Protein AF-A0A0M0JSV0-F1 (afdb_monomer_lite)

Foldseek 3Di:
DKDWDWDQDPVRDTDTDDIHPDDDLDDPDPVSVVVSVQVVVQVVQVVPPVVLFDADPVRHTPDQDTQLDGNQDDPHGDAPDPPDPDRHCNPVDDVVVSVVRNCVSVVSVVVVPD

pLDDT: mean 83.81, std 11.43, range [36.75, 97.69]

Organism: NCBI:txid1460289

Radius of gyration: 16.32 Å; chains: 1; bounding box: 38×36×44 Å

Sequence (114 aa):
MYGYDILIDETLKPWLIEVNASPSITADTIQDYDLKFGLLEDVYSVVDVEQKLGHGVDGRPLEPTVGGFDLIYHGEKVRPDRQATYTSKLGCFDPADRQRGLRKLWASVGATGK

Secondary structure (DSSP, 8-state):
--EEEEEE-TT--EEEEEEESS-----SSHHHHHHHHHHHHHHHHHHTTT--S-B-TTS-BS-SEETTEE--EESEEPPPPTT-S-S--TT---HHHHHHHHHHHHHHHHHS--

InterPro domains:
  IPR004344 Tubulin-tyrosine ligase/Tubulin polyglutamylase [PF03133] (1-46)
  IPR004344 Tubulin-tyrosine ligase/Tubulin polyglutamylase [PS51221] (1-59)

Structure (mmCIF, N/CA/C/O backbone):
data_AF-A0A0M0JSV0-F1
#
_entry.id   AF-A0A0M0JSV0-F1
#
loop_
_atom_site.group_PDB
_atom_site.id
_atom_site.type_symbol
_atom_site.label_atom_id
_atom_site.label_alt_id
_atom_site.label_comp_id
_atom_site.label_asym_id
_atom_site.label_entity_id
_atom_site.label_seq_id
_atom_site.pdbx_PDB_ins_code
_atom_site.Cartn_x
_atom_site.Cartn_y
_atom_site.Cartn_z
_atom_site.occupancy
_atom_site.B_iso_or_equiv
_atom_site.auth_seq_id
_atom_site.auth_comp_id
_atom_site.auth_asym_id
_atom_site.auth_atom_id
_atom_site.pdbx_PDB_model_num
ATOM 1 N N . MET A 1 1 ? -6.449 -0.204 -7.919 1.00 89.62 1 MET A N 1
ATOM 2 C CA . MET A 1 1 ? -6.069 -0.321 -6.494 1.00 89.62 1 MET A CA 1
ATOM 3 C C . MET A 1 1 ? -7.308 -0.728 -5.718 1.00 89.62 1 MET A C 1
ATOM 5 O O . MET A 1 1 ? -8.369 -0.216 -6.041 1.00 89.62 1 MET A O 1
ATOM 9 N N . TYR A 1 2 ? -7.182 -1.632 -4.749 1.00 93.31 2 TYR A N 1
ATOM 10 C CA . TYR A 1 2 ? -8.288 -2.051 -3.882 1.00 93.31 2 TYR A CA 1
ATOM 11 C C . TYR A 1 2 ? -8.021 -1.593 -2.447 1.00 93.31 2 TYR A C 1
ATOM 13 O O . TYR A 1 2 ? -6.867 -1.605 -2.018 1.00 93.31 2 TYR A O 1
ATOM 21 N N . GLY A 1 3 ? -9.070 -1.193 -1.731 1.00 93.56 3 GLY A N 1
ATOM 22 C CA . GLY A 1 3 ? -9.038 -0.970 -0.284 1.00 93.56 3 GLY A CA 1
ATOM 23 C C . GLY A 1 3 ? -9.616 -2.179 0.444 1.00 93.56 3 GLY A C 1
ATOM 24 O O . GLY A 1 3 ? -10.587 -2.762 -0.033 1.00 93.56 3 GLY A O 1
ATOM 25 N N . TYR A 1 4 ? -9.018 -2.563 1.566 1.00 94.00 4 TYR A N 1
ATOM 26 C CA . TYR A 1 4 ? -9.465 -3.694 2.376 1.00 94.00 4 TYR A CA 1
ATOM 27 C C . TYR A 1 4 ? -9.728 -3.223 3.797 1.00 94.00 4 TYR A C 1
ATOM 29 O O . TYR A 1 4 ? -8.817 -2.714 4.453 1.00 94.00 4 TYR A O 1
ATOM 37 N N . ASP A 1 5 ? -10.939 -3.468 4.276 1.00 95.06 5 ASP A N 1
ATOM 38 C CA . ASP A 1 5 ? -11.324 -3.140 5.640 1.00 95.06 5 ASP A CA 1
ATOM 39 C C . ASP A 1 5 ? -11.127 -4.391 6.493 1.00 95.06 5 ASP A C 1
ATOM 41 O O . ASP A 1 5 ? -11.740 -5.437 6.257 1.00 95.06 5 ASP A O 1
ATOM 45 N N . ILE A 1 6 ? -10.207 -4.305 7.453 1.00 95.31 6 ILE A N 1
ATOM 46 C CA . ILE A 1 6 ? -9.758 -5.440 8.262 1.00 95.31 6 ILE A CA 1
ATOM 47 C C . ILE A 1 6 ? -10.062 -5.156 9.730 1.00 95.31 6 ILE A C 1
ATOM 49 O O . ILE A 1 6 ? -9.646 -4.134 10.273 1.00 95.31 6 ILE A O 1
ATOM 53 N N . LEU A 1 7 ? -10.737 -6.098 10.386 1.00 96.88 7 LEU A N 1
ATOM 54 C CA . LEU A 1 7 ? -10.909 -6.124 11.835 1.00 96.88 7 LEU A CA 1
ATOM 55 C C . LEU A 1 7 ? -9.856 -7.043 12.463 1.00 96.88 7 LEU A C 1
ATOM 57 O O . LEU A 1 7 ? -9.638 -8.153 11.983 1.00 96.88 7 LEU A O 1
ATOM 61 N N . ILE A 1 8 ? -9.220 -6.601 13.544 1.00 96.69 8 ILE A N 1
ATOM 62 C CA . ILE A 1 8 ? -8.252 -7.400 14.304 1.00 96.69 8 ILE A CA 1
ATOM 63 C C . ILE A 1 8 ? -8.914 -7.823 15.617 1.00 96.69 8 ILE A C 1
ATOM 65 O O . ILE A 1 8 ? -9.384 -6.962 16.360 1.00 96.69 8 ILE A O 1
ATOM 69 N N . ASP A 1 9 ? -8.973 -9.129 15.883 1.00 96.88 9 ASP A N 1
ATOM 70 C CA . ASP A 1 9 ? -9.534 -9.661 17.133 1.00 96.88 9 ASP A CA 1
ATOM 71 C C . ASP A 1 9 ? -8.515 -9.692 18.289 1.00 96.88 9 ASP A C 1
ATOM 73 O O . ASP A 1 9 ? -7.343 -9.338 18.136 1.00 96.88 9 ASP A O 1
ATOM 77 N N . GLU A 1 10 ? -8.951 -10.136 19.469 1.00 97.50 10 GLU A N 1
ATOM 78 C CA . GLU A 1 10 ? -8.121 -10.247 20.673 1.00 97.50 10 GLU A CA 1
ATOM 79 C C . GLU A 1 10 ? -6.946 -11.233 20.542 1.00 97.50 10 GLU A C 1
ATOM 81 O O . GLU A 1 10 ? -5.994 -11.168 21.320 1.00 97.50 10 GLU A O 1
ATOM 86 N N . THR A 1 11 ? -6.987 -12.128 19.551 1.00 97.50 11 T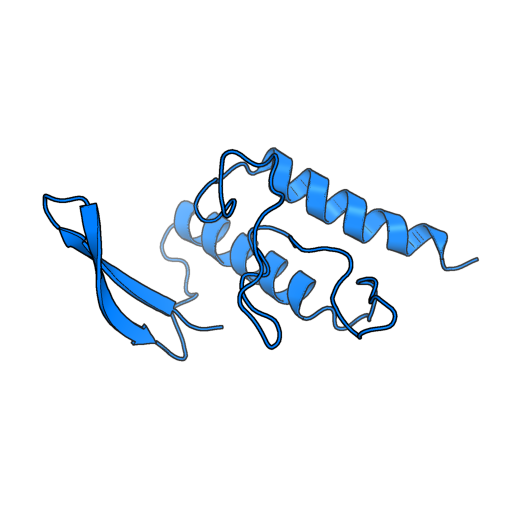HR A N 1
ATOM 87 C CA . THR A 1 11 ? -5.897 -13.056 19.217 1.00 97.50 11 THR A CA 1
ATOM 88 C C . THR A 1 11 ? -4.990 -12.532 18.101 1.00 97.50 11 THR A C 1
ATOM 90 O O . THR A 1 11 ? -4.110 -13.256 17.635 1.00 97.50 11 THR A O 1
ATOM 93 N N . LEU A 1 12 ? -5.174 -11.271 17.685 1.00 94.69 12 LEU A N 1
ATOM 94 C CA . LEU A 1 12 ? -4.499 -10.627 16.554 1.00 94.69 12 LEU A CA 1
ATOM 95 C C . LEU A 1 12 ? -4.785 -11.295 15.204 1.00 94.69 12 LEU A C 1
ATOM 97 O O . LEU A 1 12 ? -4.024 -11.134 14.245 1.00 94.69 12 LEU A O 1
ATOM 101 N N . LYS A 1 13 ? -5.886 -12.041 15.099 1.00 95.25 13 LYS A N 1
ATOM 102 C CA . LYS A 1 13 ? -6.300 -12.623 13.830 1.00 95.25 13 LYS A CA 1
ATOM 103 C C . LYS A 1 13 ? -7.007 -11.551 12.991 1.00 95.25 13 LYS A C 1
ATOM 105 O O . LYS A 1 13 ? -7.950 -10.923 13.477 1.00 95.25 13 LYS A O 1
ATOM 110 N N . PRO A 1 14 ? -6.588 -11.346 11.729 1.00 95.19 14 PRO A N 1
ATOM 111 C CA . PRO A 1 14 ? -7.267 -10.430 10.828 1.00 95.19 14 PRO A CA 1
ATOM 112 C C . PRO A 1 14 ? -8.531 -11.078 10.251 1.00 95.19 14 PRO A C 1
ATOM 114 O O . PRO A 1 14 ? -8.506 -12.210 9.757 1.00 95.19 14 PRO A O 1
ATOM 117 N N . TRP A 1 15 ? -9.624 -10.327 10.261 1.00 96.38 15 TRP A N 1
ATOM 118 C CA . TRP A 1 15 ? -10.906 -10.672 9.663 1.00 96.38 15 TRP A CA 1
ATOM 119 C C . TRP A 1 15 ? -11.237 -9.651 8.579 1.00 96.38 15 TRP A C 1
ATOM 121 O O . TRP A 1 15 ? -11.286 -8.452 8.844 1.00 96.38 15 TRP A O 1
ATOM 131 N N . LEU A 1 16 ? -11.443 -10.123 7.350 1.00 97.31 16 LEU A N 1
ATOM 132 C CA . LEU A 1 16 ? -11.854 -9.272 6.237 1.00 97.31 16 LEU A CA 1
ATOM 133 C C . LEU A 1 16 ? -13.326 -8.887 6.403 1.00 97.31 16 LEU A C 1
ATOM 135 O O . LEU A 1 16 ? -14.175 -9.770 6.523 1.00 97.31 16 LEU A O 1
ATOM 139 N N . ILE A 1 17 ? -13.610 -7.589 6.374 1.00 97.69 17 ILE A N 1
ATOM 140 C CA . ILE A 1 17 ? -14.966 -7.048 6.462 1.00 97.69 17 ILE A CA 1
ATOM 141 C C . ILE A 1 17 ? -15.507 -6.777 5.062 1.00 97.69 17 ILE A C 1
ATOM 143 O O . ILE A 1 17 ? -16.531 -7.338 4.677 1.00 97.69 17 ILE A O 1
ATOM 147 N N . GLU A 1 18 ? -14.786 -5.978 4.275 1.00 97.25 18 GLU A N 1
ATOM 148 C CA . GLU A 1 18 ? -15.161 -5.663 2.899 1.00 97.25 18 GLU A CA 1
ATOM 149 C C . GLU A 1 18 ? -13.954 -5.364 2.007 1.00 97.25 18 GLU A C 1
ATOM 151 O O . GLU A 1 18 ? -12.837 -5.114 2.470 1.00 97.25 18 GLU A O 1
ATOM 156 N N . VAL A 1 19 ? -14.200 -5.421 0.697 1.00 96.69 19 VAL A N 1
ATOM 157 C CA . VAL A 1 19 ? -13.235 -5.055 -0.339 1.00 96.69 19 VAL A CA 1
ATOM 158 C C . VAL A 1 19 ? -13.831 -3.941 -1.183 1.00 96.69 19 VAL A C 1
ATOM 160 O O . VAL A 1 19 ? -14.853 -4.122 -1.844 1.00 96.69 19 VAL A O 1
ATOM 163 N N . ASN A 1 20 ? -13.140 -2.809 -1.208 1.00 96.12 20 ASN A N 1
ATOM 164 C CA . ASN A 1 20 ? -13.534 -1.621 -1.941 1.00 96.12 20 ASN A CA 1
ATOM 165 C C . ASN A 1 20 ? -12.759 -1.520 -3.257 1.00 96.12 20 ASN A C 1
ATOM 167 O O . ASN A 1 20 ? -11.530 -1.431 -3.271 1.00 96.12 20 ASN A O 1
ATOM 171 N N . ALA A 1 21 ? -13.479 -1.489 -4.381 1.00 93.31 21 ALA A N 1
ATOM 172 C CA . ALA A 1 21 ? -12.887 -1.283 -5.709 1.00 93.31 21 ALA A CA 1
ATOM 173 C C . ALA A 1 21 ? -12.426 0.166 -5.953 1.00 93.31 21 ALA A C 1
ATOM 175 O O . ALA A 1 21 ? -11.646 0.419 -6.867 1.00 93.31 21 ALA A O 1
ATOM 176 N N . SER A 1 22 ? -12.904 1.109 -5.138 1.00 91.31 22 SER A N 1
ATOM 177 C CA . SER A 1 22 ? -12.570 2.530 -5.220 1.00 91.31 22 SER A CA 1
ATOM 178 C C . SER A 1 22 ? -12.490 3.129 -3.810 1.00 91.31 22 SER A C 1
ATOM 180 O O . SER A 1 22 ? -13.431 3.801 -3.384 1.00 91.31 22 SER A O 1
ATOM 182 N N . PRO A 1 23 ? -11.405 2.869 -3.056 1.00 91.56 23 PRO A N 1
ATOM 183 C CA . PRO A 1 23 ? -11.219 3.482 -1.742 1.00 91.56 23 PRO A CA 1
ATOM 184 C C . PRO A 1 23 ? -11.165 5.016 -1.846 1.00 91.56 23 PRO A C 1
ATOM 186 O O . PRO A 1 23 ? -10.760 5.559 -2.874 1.00 91.56 23 PRO A O 1
ATOM 189 N N . SER A 1 24 ? -11.556 5.722 -0.781 1.00 88.19 24 SER A N 1
ATOM 190 C CA . SER A 1 24 ? -11.523 7.191 -0.754 1.00 88.19 24 SER A CA 1
ATOM 191 C C . SER A 1 24 ? -10.088 7.725 -0.757 1.00 88.19 24 SER A C 1
ATOM 193 O O . SER A 1 24 ? -9.273 7.363 0.093 1.00 88.19 24 SER A O 1
ATOM 195 N N . ILE A 1 25 ? -9.800 8.628 -1.696 1.00 85.88 25 ILE A N 1
ATOM 196 C CA . ILE A 1 25 ? -8.498 9.303 -1.846 1.00 85.88 25 ILE A CA 1
ATOM 197 C C . ILE A 1 25 ? -8.605 10.800 -1.495 1.00 85.88 25 ILE A C 1
ATOM 199 O O . ILE A 1 25 ? -7.608 11.516 -1.465 1.00 85.88 25 ILE A O 1
ATOM 203 N N . THR A 1 26 ? -9.801 11.286 -1.154 1.00 88.12 26 THR A N 1
ATOM 204 C CA . THR A 1 26 ? -9.989 12.656 -0.660 1.00 88.12 26 THR A CA 1
ATOM 205 C C . THR A 1 26 ? -9.258 12.827 0.667 1.00 88.12 26 THR A C 1
ATOM 207 O O . THR A 1 26 ? -9.407 11.992 1.558 1.00 88.12 26 THR A O 1
ATOM 210 N N . ALA A 1 27 ? -8.443 13.872 0.798 1.00 87.56 27 ALA A N 1
ATOM 211 C CA . ALA A 1 27 ? -7.709 14.169 2.021 1.00 87.56 27 ALA A CA 1
ATOM 212 C C . ALA A 1 27 ? -8.449 15.224 2.849 1.00 87.56 27 ALA A C 1
ATOM 214 O O . ALA A 1 27 ? -8.639 16.346 2.382 1.00 87.56 27 ALA A O 1
ATOM 215 N N . ASP A 1 28 ? -8.825 14.861 4.075 1.00 88.56 28 ASP A N 1
ATOM 216 C CA . ASP A 1 28 ? -9.540 15.751 4.999 1.00 88.56 28 ASP A CA 1
ATOM 217 C C . ASP A 1 28 ? -8.594 16.373 6.043 1.00 88.56 28 ASP A C 1
ATOM 219 O O . ASP A 1 28 ? -8.892 17.415 6.629 1.00 88.56 28 ASP A O 1
ATOM 223 N N . THR A 1 29 ? -7.417 15.768 6.245 1.00 92.62 29 THR A N 1
ATOM 224 C CA . THR A 1 29 ? -6.344 16.255 7.122 1.00 92.62 29 THR A CA 1
ATOM 225 C C . THR A 1 29 ? -5.002 16.317 6.386 1.00 92.62 29 THR A C 1
ATOM 227 O O . THR A 1 29 ? -4.826 15.718 5.324 1.00 92.62 29 THR A O 1
ATOM 230 N N . ILE A 1 30 ? -4.021 17.027 6.954 1.00 91.56 30 ILE A N 1
ATOM 231 C CA . ILE A 1 30 ? -2.651 17.079 6.405 1.00 91.56 30 ILE A CA 1
ATOM 232 C C . ILE A 1 30 ? -2.020 15.680 6.419 1.00 91.56 30 ILE A C 1
ATOM 234 O O . ILE A 1 30 ? -1.37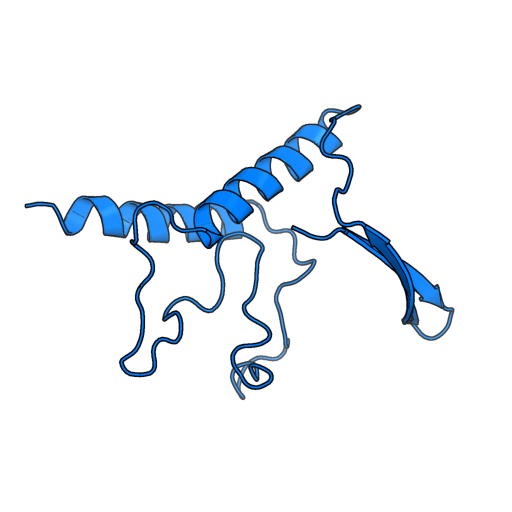4 15.273 5.462 1.00 91.56 30 ILE A O 1
ATOM 238 N N . GLN A 1 31 ? -2.266 14.915 7.478 1.00 87.69 31 GLN A N 1
ATOM 239 C CA . GLN A 1 31 ? -1.774 13.552 7.625 1.00 87.69 31 GLN A CA 1
ATOM 240 C C . GLN A 1 31 ? -2.393 12.617 6.578 1.00 87.69 31 GLN A C 1
ATOM 242 O O . GLN A 1 31 ? -1.681 11.811 5.981 1.00 87.69 31 GLN A O 1
ATOM 247 N N . ASP A 1 32 ? -3.698 12.754 6.316 1.00 89.06 32 ASP A N 1
ATOM 248 C CA . ASP A 1 32 ? -4.359 12.028 5.229 1.00 89.06 32 ASP A CA 1
ATOM 249 C C . ASP A 1 32 ? -3.769 12.399 3.877 1.00 89.06 32 ASP A C 1
ATOM 251 O O . ASP A 1 32 ? -3.584 11.522 3.039 1.00 89.06 32 ASP A O 1
ATOM 255 N N . TYR A 1 33 ? -3.481 13.684 3.661 1.00 91.75 33 TYR A N 1
ATOM 256 C CA . TYR A 1 33 ? -2.875 14.157 2.426 1.00 91.75 33 TYR A CA 1
ATOM 257 C C . TYR A 1 33 ? -1.508 13.511 2.210 1.00 91.75 33 TYR A C 1
ATOM 259 O O . TYR A 1 33 ? -1.299 12.888 1.172 1.00 91.75 33 TYR A O 1
ATOM 267 N N . ASP A 1 34 ? -0.613 13.581 3.195 1.00 88.94 34 ASP A N 1
ATOM 268 C CA . ASP A 1 34 ? 0.739 13.025 3.085 1.00 88.94 34 ASP A CA 1
ATOM 269 C C . ASP A 1 34 ? 0.711 11.512 2.823 1.00 88.94 34 ASP A C 1
ATOM 271 O O . ASP A 1 34 ? 1.434 11.006 1.959 1.00 88.94 34 ASP A O 1
ATOM 275 N N . LEU A 1 35 ? -0.171 10.787 3.520 1.00 87.69 35 LEU A N 1
ATOM 276 C CA . LEU A 1 35 ? -0.340 9.348 3.337 1.00 87.69 35 LEU A CA 1
ATOM 277 C C . LEU A 1 35 ? -0.926 9.008 1.959 1.00 87.69 35 LEU A C 1
ATOM 279 O O . LEU A 1 35 ? -0.370 8.179 1.237 1.00 87.69 35 LEU A O 1
ATOM 283 N N . LYS A 1 36 ? -2.053 9.626 1.586 1.00 90.69 36 LYS A N 1
ATOM 284 C CA . LYS A 1 36 ? -2.786 9.316 0.346 1.00 90.69 36 LYS A CA 1
ATOM 285 C C . LYS A 1 36 ? -2.010 9.760 -0.888 1.00 90.69 36 LYS A C 1
ATOM 287 O O . LYS A 1 36 ? -1.993 9.043 -1.886 1.00 90.69 36 LYS A O 1
ATOM 292 N N . PHE A 1 37 ? -1.334 10.904 -0.821 1.00 91.50 37 PHE A N 1
ATOM 293 C CA . PHE A 1 37 ? -0.487 11.386 -1.906 1.00 91.50 37 PHE A CA 1
ATOM 294 C C . PHE A 1 37 ? 0.735 10.482 -2.100 1.00 91.50 37 PHE A C 1
ATOM 296 O O . PHE A 1 37 ? 1.019 10.075 -3.225 1.00 91.50 37 PHE A O 1
ATOM 303 N N . GLY A 1 38 ? 1.407 10.088 -1.010 1.00 90.12 38 GLY A N 1
ATOM 304 C CA . GLY A 1 38 ? 2.500 9.115 -1.076 1.00 90.12 38 GLY A CA 1
ATOM 305 C C . GLY A 1 38 ? 2.049 7.762 -1.640 1.00 90.12 38 GLY A C 1
ATOM 306 O O . GLY A 1 38 ? 2.711 7.193 -2.505 1.00 90.12 38 GLY A O 1
ATOM 307 N N . LEU A 1 39 ? 0.875 7.276 -1.231 1.00 90.38 39 LEU A N 1
ATOM 308 C CA . LEU A 1 39 ? 0.287 6.057 -1.790 1.00 90.38 39 LEU A CA 1
ATOM 309 C C . LEU A 1 39 ? 0.097 6.159 -3.312 1.00 90.38 39 LEU A C 1
ATOM 311 O O . LEU A 1 39 ? 0.443 5.226 -4.031 1.00 90.38 39 LEU A O 1
ATOM 315 N N . LEU A 1 40 ? -0.426 7.281 -3.816 1.00 92.06 40 LEU A N 1
ATOM 316 C CA . LEU A 1 40 ? -0.609 7.494 -5.255 1.00 92.06 40 LEU A CA 1
ATOM 317 C C . LEU A 1 4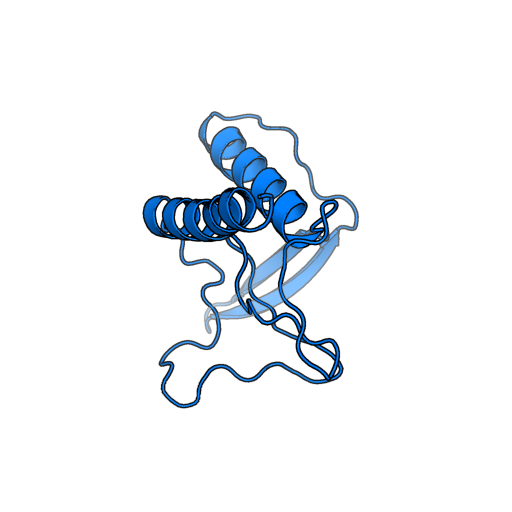0 ? 0.718 7.515 -6.026 1.00 92.06 40 LEU A C 1
ATOM 319 O O . LEU A 1 40 ? 0.802 6.926 -7.103 1.00 92.06 40 LEU A O 1
ATOM 323 N N . GLU A 1 41 ? 1.746 8.167 -5.484 1.00 91.25 41 GLU A N 1
ATOM 324 C CA . GLU A 1 41 ? 3.095 8.199 -6.066 1.00 91.25 41 GLU A CA 1
ATOM 325 C C . GLU A 1 41 ? 3.699 6.786 -6.163 1.00 91.25 41 GLU A C 1
ATOM 327 O O . GLU A 1 41 ? 4.284 6.414 -7.187 1.00 91.25 41 GLU A O 1
ATOM 332 N N . ASP A 1 42 ? 3.490 5.964 -5.133 1.00 91.31 42 ASP A N 1
ATOM 333 C CA . ASP A 1 42 ? 3.927 4.569 -5.126 1.00 91.31 42 ASP A CA 1
ATOM 334 C C . ASP A 1 42 ? 3.137 3.721 -6.130 1.00 91.31 42 ASP A C 1
ATOM 336 O O . ASP A 1 42 ? 3.734 2.953 -6.882 1.00 91.31 42 ASP A O 1
ATOM 340 N N . VAL A 1 43 ? 1.809 3.894 -6.210 1.00 92.44 43 VAL A N 1
ATOM 341 C CA . VAL A 1 43 ? 0.964 3.211 -7.209 1.00 92.44 43 VAL A CA 1
ATOM 342 C C . VAL A 1 43 ? 1.416 3.557 -8.623 1.00 92.44 43 VAL A C 1
ATOM 344 O O . VAL A 1 43 ? 1.539 2.665 -9.459 1.00 92.44 43 VAL A O 1
ATOM 347 N N . TYR A 1 44 ? 1.685 4.834 -8.897 1.00 91.44 44 TYR A N 1
ATOM 348 C CA . TYR A 1 44 ? 2.175 5.265 -10.203 1.00 91.44 44 TYR A CA 1
ATOM 349 C C . TYR A 1 44 ? 3.524 4.616 -10.542 1.00 91.44 44 TYR A C 1
ATOM 351 O O . TYR A 1 44 ? 3.722 4.149 -11.662 1.00 91.44 44 TYR A O 1
ATOM 359 N N . SER A 1 45 ? 4.415 4.514 -9.552 1.00 90.56 45 SER A N 1
ATOM 360 C CA . SER A 1 45 ? 5.715 3.853 -9.700 1.00 90.56 45 SER A CA 1
ATOM 361 C C . SER A 1 45 ? 5.587 2.346 -9.956 1.00 90.56 45 SER A C 1
ATOM 363 O O . SER A 1 45 ? 6.362 1.803 -10.734 1.00 90.56 45 SER A O 1
ATOM 365 N N . VAL A 1 46 ? 4.604 1.671 -9.347 1.00 91.44 46 VAL A N 1
ATOM 366 C CA . VAL A 1 46 ? 4.314 0.240 -9.579 1.00 91.44 46 VAL A CA 1
ATOM 367 C C . VAL A 1 46 ? 3.745 -0.012 -10.974 1.00 91.44 46 VAL A C 1
ATOM 369 O O . VAL A 1 46 ? 4.084 -1.013 -11.5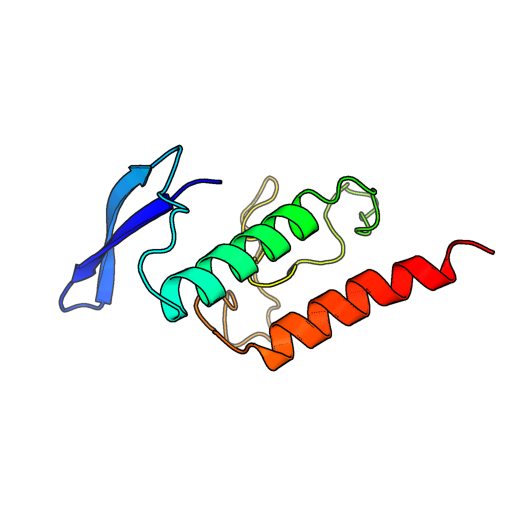96 1.00 91.44 46 VAL A O 1
ATOM 372 N N . VAL A 1 47 ? 2.857 0.865 -11.460 1.00 92.12 47 VAL A N 1
ATOM 373 C CA . VAL A 1 47 ? 2.281 0.743 -12.812 1.00 92.12 47 VAL A CA 1
ATOM 374 C C . VAL A 1 47 ? 3.364 0.866 -13.882 1.00 92.12 47 VAL A C 1
ATOM 376 O O . VAL A 1 47 ? 3.222 0.268 -14.945 1.00 92.12 47 VAL A O 1
ATOM 379 N N . ASP A 1 48 ? 4.426 1.622 -13.590 1.00 89.69 48 ASP A N 1
ATOM 380 C CA . ASP A 1 48 ? 5.618 1.731 -14.427 1.00 89.69 48 ASP A CA 1
ATOM 381 C C . ASP A 1 48 ? 5.287 2.058 -15.892 1.00 89.69 48 ASP A C 1
ATOM 383 O O . ASP A 1 48 ? 5.682 1.377 -16.836 1.00 89.69 48 ASP A O 1
ATOM 387 N N . VAL A 1 49 ? 4.524 3.138 -16.089 1.00 87.25 49 VAL A N 1
ATOM 388 C CA . VAL A 1 49 ? 4.077 3.598 -17.420 1.00 87.25 49 VAL A CA 1
ATOM 389 C C . VAL A 1 49 ? 5.255 3.817 -18.377 1.00 87.25 49 VAL A C 1
ATOM 391 O O . VAL A 1 49 ? 5.121 3.680 -19.591 1.00 87.25 49 VAL A O 1
ATOM 394 N N . GLU A 1 50 ? 6.417 4.153 -17.826 1.00 84.88 50 GLU A N 1
ATOM 395 C CA . GLU A 1 50 ? 7.646 4.414 -18.565 1.00 84.88 50 GLU A CA 1
ATOM 396 C C . GLU A 1 50 ? 8.508 3.155 -18.795 1.00 84.88 50 GLU A C 1
ATOM 398 O O . GLU A 1 50 ? 9.563 3.271 -19.416 1.00 84.88 50 GLU A O 1
ATOM 403 N N . GLN A 1 51 ? 8.067 1.977 -18.331 1.00 85.81 51 GLN A N 1
ATOM 404 C CA . GLN A 1 51 ? 8.710 0.664 -18.511 1.00 85.81 51 GLN A CA 1
ATOM 405 C C . GLN A 1 51 ? 10.172 0.611 -18.043 1.00 85.81 51 GLN A C 1
ATOM 407 O O . GLN A 1 51 ? 11.070 0.175 -18.768 1.00 85.81 51 GLN A O 1
ATOM 412 N N . LYS A 1 52 ? 10.425 1.099 -16.831 1.00 81.31 52 LYS A N 1
ATOM 413 C CA . LYS A 1 52 ? 11.756 1.213 -16.224 1.00 81.31 52 LYS A CA 1
ATOM 414 C C . LYS A 1 52 ? 12.071 0.101 -15.234 1.00 81.31 52 LYS A C 1
ATOM 416 O O . LYS A 1 52 ? 13.249 -0.102 -14.937 1.00 81.31 52 LYS A O 1
ATOM 421 N N . LEU A 1 53 ? 11.062 -0.592 -14.717 1.00 85.81 53 LEU A N 1
ATOM 422 C CA . LEU A 1 53 ? 11.254 -1.741 -13.845 1.00 85.81 53 LEU A CA 1
ATOM 423 C C . LEU A 1 53 ? 11.857 -2.893 -14.644 1.00 85.81 53 LEU A C 1
ATOM 425 O O . LEU A 1 53 ? 11.420 -3.233 -15.751 1.00 85.81 53 LEU A O 1
ATOM 429 N N . GLY A 1 54 ? 12.894 -3.498 -14.076 1.00 83.88 54 GLY A N 1
ATOM 430 C CA . GLY A 1 54 ? 13.553 -4.629 -14.697 1.00 83.88 54 GLY A CA 1
ATOM 431 C C . GLY A 1 54 ? 12.649 -5.853 -14.651 1.00 83.88 54 GLY A C 1
ATOM 432 O O . GLY A 1 54 ? 11.946 -6.085 -13.672 1.00 83.88 54 GLY A O 1
ATOM 433 N N . HIS A 1 55 ? 12.697 -6.676 -15.695 1.00 86.81 55 HIS A N 1
ATOM 434 C CA . HIS A 1 55 ? 12.001 -7.958 -15.719 1.00 86.81 55 HIS A CA 1
ATOM 435 C C . HIS A 1 55 ? 13.002 -9.083 -15.988 1.00 86.81 55 HIS A C 1
ATOM 437 O O . HIS A 1 55 ? 13.880 -8.968 -16.846 1.00 86.81 55 HIS A O 1
ATOM 443 N N . GLY A 1 56 ? 12.887 -10.168 -15.227 1.00 84.25 56 GLY A N 1
ATOM 444 C CA . GLY A 1 56 ? 13.624 -11.401 -15.447 1.00 84.25 56 GLY A CA 1
ATOM 445 C C . GLY A 1 56 ? 13.205 -12.087 -16.746 1.00 84.25 56 GLY A C 1
ATOM 446 O O . GLY A 1 56 ? 12.210 -11.739 -17.380 1.00 84.25 56 GLY A O 1
ATOM 447 N N . VAL A 1 57 ? 13.961 -13.112 -17.137 1.00 83.06 57 VAL A N 1
ATOM 448 C CA . VAL A 1 57 ? 13.689 -13.902 -18.355 1.00 83.06 57 VAL A CA 1
ATOM 449 C C . VAL A 1 57 ? 12.326 -14.608 -18.290 1.00 83.06 57 VAL A C 1
ATOM 451 O O . VAL A 1 57 ? 11.720 -14.901 -19.314 1.00 83.06 57 VAL A O 1
ATOM 454 N N . ASP A 1 58 ? 11.830 -14.855 -17.080 1.00 83.25 58 ASP A N 1
ATOM 455 C CA . ASP A 1 58 ? 10.518 -15.424 -16.775 1.00 83.25 58 ASP A CA 1
ATOM 456 C C . ASP A 1 58 ? 9.392 -14.375 -16.689 1.00 83.25 58 ASP A C 1
ATOM 458 O O . ASP A 1 58 ? 8.254 -14.721 -16.378 1.00 83.25 58 ASP A O 1
ATOM 462 N N . GLY A 1 59 ? 9.697 -13.099 -16.950 1.00 81.94 59 GLY A N 1
ATOM 463 C CA . GLY A 1 59 ? 8.758 -11.985 -16.855 1.00 81.94 59 GLY A CA 1
ATOM 464 C C . GLY A 1 59 ? 8.489 -11.506 -15.427 1.00 81.94 59 GLY A C 1
ATOM 465 O O . GLY A 1 59 ? 7.619 -10.658 -15.232 1.00 81.94 59 GLY A O 1
ATOM 466 N N . ARG A 1 60 ? 9.201 -12.014 -14.410 1.00 83.38 60 ARG A N 1
ATOM 467 C CA . ARG A 1 60 ? 9.048 -11.523 -13.033 1.00 83.38 60 ARG A CA 1
ATOM 468 C C . ARG A 1 60 ? 9.740 -10.171 -12.852 1.00 83.38 60 ARG A C 1
ATOM 470 O O . ARG A 1 60 ? 10.856 -10.019 -13.345 1.00 83.38 60 ARG A O 1
ATOM 477 N N . PRO A 1 61 ? 9.144 -9.217 -12.115 1.00 84.19 61 PRO A N 1
ATOM 478 C CA . PRO A 1 61 ? 9.839 -7.991 -11.737 1.00 84.19 61 PRO A CA 1
ATOM 479 C C . PRO A 1 61 ? 11.138 -8.307 -10.985 1.00 84.19 61 PRO A C 1
ATOM 481 O O . PRO A 1 61 ? 11.145 -9.165 -10.097 1.00 84.19 61 PRO A O 1
ATOM 484 N N . LEU A 1 62 ? 12.229 -7.626 -11.337 1.00 83.69 62 LEU A N 1
ATOM 485 C CA . LEU A 1 62 ? 13.504 -7.724 -10.621 1.00 83.69 62 LEU A CA 1
ATOM 486 C C . LEU A 1 62 ? 13.439 -6.999 -9.274 1.00 83.69 62 LEU A C 1
ATOM 488 O O . LEU A 1 62 ? 14.125 -7.391 -8.330 1.00 83.69 62 LEU A O 1
ATOM 492 N N . GLU A 1 63 ? 12.603 -5.967 -9.176 1.00 83.69 63 GLU A N 1
ATOM 493 C CA . GLU A 1 63 ? 12.316 -5.219 -7.961 1.00 83.69 63 GLU A CA 1
ATOM 494 C C . GLU A 1 63 ? 11.083 -5.806 -7.244 1.00 83.69 63 GLU A C 1
ATOM 496 O O . GLU A 1 63 ? 9.947 -5.532 -7.634 1.00 83.69 63 GLU A O 1
ATOM 501 N N . PRO A 1 64 ? 11.253 -6.596 -6.165 1.00 80.94 64 PRO A N 1
ATOM 502 C CA . PRO A 1 64 ? 10.125 -7.165 -5.422 1.00 80.94 64 PRO A CA 1
ATOM 503 C C . PRO A 1 64 ? 9.406 -6.138 -4.535 1.00 80.94 64 PRO A C 1
ATOM 505 O O . PRO A 1 64 ? 8.334 -6.439 -4.017 1.00 80.94 64 PRO A O 1
ATOM 508 N N . THR A 1 65 ? 9.984 -4.948 -4.354 1.00 85.69 65 THR A N 1
ATOM 509 C CA . THR A 1 65 ? 9.422 -3.850 -3.562 1.00 85.69 65 THR A CA 1
ATOM 510 C C . THR A 1 65 ? 9.547 -2.549 -4.352 1.00 85.69 65 THR A C 1
ATOM 512 O O . THR A 1 65 ? 10.640 -2.209 -4.809 1.00 85.69 65 THR A O 1
ATOM 515 N N . VAL A 1 66 ? 8.451 -1.797 -4.472 1.00 88.19 66 VAL A N 1
ATOM 516 C CA . VAL A 1 66 ? 8.397 -0.490 -5.148 1.00 88.19 66 VAL A CA 1
ATOM 517 C C . VAL A 1 66 ? 7.628 0.486 -4.262 1.00 88.19 66 VAL A C 1
ATOM 519 O O . VAL A 1 66 ? 6.450 0.281 -3.972 1.00 88.19 66 VAL A O 1
ATOM 522 N N . GLY A 1 67 ? 8.299 1.548 -3.807 1.00 87.94 67 GLY A N 1
ATOM 523 C CA . GLY A 1 67 ? 7.729 2.450 -2.804 1.00 87.94 67 GLY A CA 1
ATOM 524 C C . GLY A 1 67 ? 7.342 1.682 -1.535 1.00 87.94 67 GLY A C 1
ATOM 525 O O . GLY A 1 67 ? 8.161 0.943 -0.989 1.00 87.94 67 GLY A O 1
ATOM 526 N N . GLY A 1 68 ? 6.099 1.843 -1.081 1.00 87.25 68 GLY A N 1
ATOM 527 C CA . GLY A 1 68 ? 5.502 1.071 0.010 1.00 87.25 68 GLY A CA 1
ATOM 528 C C . GLY A 1 68 ? 4.854 -0.267 -0.382 1.00 87.25 68 GLY A C 1
ATOM 529 O O . GLY A 1 68 ? 4.254 -0.902 0.484 1.00 87.25 68 GLY A O 1
ATOM 530 N N . PHE A 1 69 ? 4.927 -0.701 -1.647 1.00 88.19 69 PHE A N 1
ATOM 531 C CA . PHE A 1 69 ? 4.332 -1.964 -2.105 1.00 88.19 69 PHE A CA 1
ATOM 532 C C . PHE A 1 69 ? 5.346 -3.104 -2.151 1.00 88.19 69 PHE A C 1
ATOM 534 O O . PHE A 1 69 ? 6.461 -2.923 -2.631 1.00 88.19 69 PHE A O 1
ATOM 541 N N . ASP A 1 70 ? 4.900 -4.301 -1.764 1.00 87.88 70 ASP A N 1
ATOM 542 C CA . AS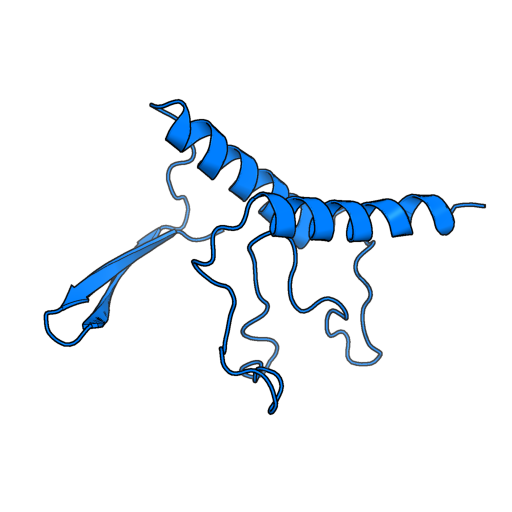P A 1 70 ? 5.628 -5.556 -1.947 1.00 87.88 70 ASP A CA 1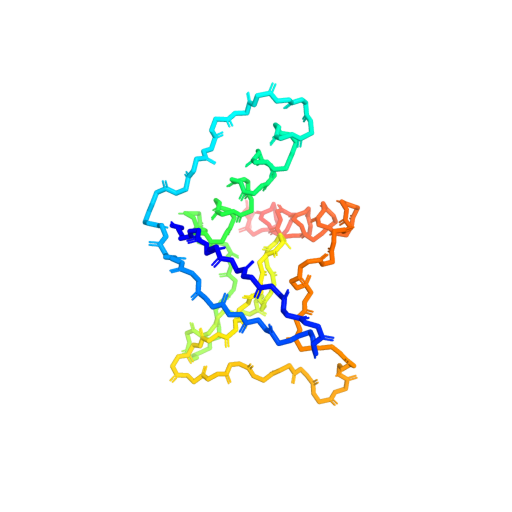
ATOM 543 C C . ASP A 1 70 ? 4.892 -6.485 -2.920 1.00 87.88 70 ASP A C 1
ATOM 545 O O . ASP A 1 70 ? 3.667 -6.648 -2.859 1.00 87.88 70 ASP A O 1
ATOM 549 N N . LEU A 1 71 ? 5.647 -7.171 -3.776 1.00 87.75 71 LEU A N 1
ATOM 550 C CA . LEU A 1 71 ? 5.146 -8.244 -4.622 1.00 87.75 71 LEU A CA 1
ATOM 551 C C . LEU A 1 71 ? 4.941 -9.512 -3.783 1.00 87.75 71 LEU A C 1
ATOM 553 O O . LEU A 1 71 ? 5.885 -10.231 -3.464 1.00 87.75 71 LEU A O 1
ATOM 557 N N . ILE A 1 72 ? 3.685 -9.817 -3.463 1.00 87.12 72 ILE A N 1
ATOM 558 C CA . ILE A 1 72 ? 3.323 -10.991 -2.649 1.00 87.12 72 ILE A CA 1
ATOM 559 C C . ILE A 1 72 ? 2.850 -12.198 -3.475 1.00 87.12 72 ILE A C 1
ATOM 561 O O . ILE A 1 72 ? 2.767 -13.315 -2.955 1.00 87.12 72 ILE A O 1
ATOM 565 N N . TYR A 1 73 ? 2.527 -12.004 -4.756 1.00 87.69 73 TYR A N 1
ATOM 566 C CA . TYR A 1 73 ? 1.987 -13.053 -5.622 1.00 87.69 73 TYR A CA 1
ATOM 567 C C . TYR A 1 73 ? 2.305 -12.795 -7.103 1.00 87.69 73 TYR A C 1
ATOM 569 O O . TYR A 1 73 ? 2.027 -11.714 -7.610 1.00 87.69 73 TYR A O 1
ATOM 577 N N . HIS A 1 74 ? 2.841 -13.800 -7.801 1.00 88.00 74 HIS A N 1
ATOM 578 C CA . HIS A 1 74 ? 3.041 -13.812 -9.257 1.00 88.00 74 HIS A CA 1
ATOM 579 C C . HIS A 1 74 ? 2.949 -15.260 -9.754 1.00 88.00 74 HIS A C 1
ATOM 581 O O . HIS A 1 74 ? 3.939 -15.990 -9.734 1.00 88.00 74 HIS A O 1
ATOM 587 N N . GLY A 1 75 ? 1.756 -15.698 -10.175 1.00 89.25 75 GLY A N 1
ATOM 588 C CA . GLY A 1 75 ? 1.465 -17.095 -10.557 1.00 89.25 75 GLY A CA 1
ATOM 589 C C . GLY A 1 75 ? 1.487 -18.080 -9.377 1.00 89.25 75 GLY A C 1
ATOM 590 O O . GLY A 1 75 ? 0.682 -19.001 -9.304 1.00 89.25 75 GLY A O 1
ATOM 591 N N . GLU A 1 76 ? 2.361 -17.832 -8.410 1.00 88.69 76 GLU A N 1
ATOM 592 C CA . GLU A 1 76 ? 2.472 -18.475 -7.114 1.00 88.69 76 GLU A CA 1
ATOM 593 C C . GLU A 1 76 ? 2.726 -17.419 -6.028 1.00 88.69 76 GLU A C 1
ATOM 595 O O . GLU A 1 76 ? 3.100 -16.275 -6.308 1.00 88.69 76 GLU A O 1
ATOM 600 N N . LYS A 1 77 ? 2.525 -17.799 -4.762 1.00 86.31 77 LYS A N 1
ATOM 601 C CA . LYS A 1 77 ? 2.838 -16.923 -3.629 1.00 86.31 77 LYS A CA 1
ATOM 602 C C . LYS A 1 77 ? 4.342 -16.652 -3.603 1.00 86.31 77 LYS A C 1
ATOM 604 O O . LYS A 1 77 ? 5.128 -17.593 -3.479 1.00 86.31 77 LYS A O 1
ATOM 609 N N . VAL A 1 78 ? 4.726 -15.378 -3.647 1.00 85.44 78 VAL A N 1
ATOM 610 C CA . VAL A 1 78 ? 6.126 -14.981 -3.492 1.00 85.44 78 VAL A CA 1
ATOM 611 C C . VAL A 1 78 ? 6.542 -15.302 -2.066 1.00 85.44 78 VAL A C 1
ATOM 613 O O . VAL A 1 78 ? 5.897 -14.900 -1.094 1.00 85.44 78 VAL A O 1
ATOM 616 N N . ARG A 1 79 ? 7.596 -16.107 -1.939 1.00 76.38 79 ARG A N 1
ATOM 617 C CA . ARG A 1 79 ? 8.197 -16.391 -0.642 1.00 76.38 79 ARG A CA 1
ATOM 618 C C . ARG A 1 79 ? 9.248 -15.318 -0.379 1.00 76.38 79 ARG A C 1
ATOM 620 O O . ARG A 1 79 ? 10.059 -15.069 -1.269 1.00 76.38 79 ARG A O 1
ATOM 627 N N . PRO A 1 80 ? 9.248 -14.704 0.810 1.00 68.69 80 PRO A N 1
ATOM 628 C CA . PRO A 1 80 ? 10.345 -13.835 1.207 1.00 68.69 80 PRO A CA 1
ATOM 629 C C . PRO A 1 80 ? 11.662 -14.618 1.174 1.00 68.69 80 PRO A C 1
ATOM 631 O O . PRO A 1 80 ? 11.662 -15.854 1.252 1.00 68.69 80 PRO A O 1
ATOM 634 N N . ASP A 1 81 ? 12.778 -13.895 1.067 1.00 69.38 81 ASP A N 1
ATOM 635 C CA . ASP A 1 81 ? 14.110 -14.484 1.191 1.00 69.38 81 ASP A CA 1
ATOM 636 C C . ASP A 1 81 ? 14.163 -15.362 2.453 1.00 69.38 81 ASP A C 1
ATOM 638 O O . ASP A 1 81 ? 13.672 -14.980 3.515 1.00 69.38 81 ASP A O 1
ATOM 642 N N . ARG A 1 82 ? 14.756 -16.555 2.347 1.00 63.56 82 ARG A N 1
ATOM 643 C CA . ARG A 1 82 ? 14.916 -17.480 3.479 1.00 63.56 82 ARG A CA 1
ATOM 644 C C . ARG A 1 82 ? 15.669 -16.856 4.654 1.00 63.56 82 ARG A C 1
ATOM 646 O O . ARG A 1 82 ? 15.531 -17.353 5.767 1.00 63.56 82 ARG A O 1
ATOM 653 N N . GLN A 1 83 ? 16.474 -15.826 4.406 1.00 74.88 83 GLN A N 1
ATOM 654 C CA . GLN A 1 83 ? 17.198 -15.091 5.445 1.00 74.88 83 GLN A CA 1
ATOM 655 C C . GLN A 1 83 ? 16.394 -13.922 6.035 1.00 74.88 83 GLN A C 1
ATOM 657 O O . GLN A 1 83 ? 16.799 -13.365 7.055 1.00 74.88 83 GLN A O 1
ATOM 662 N N . ALA A 1 84 ? 15.266 -13.543 5.428 1.00 69.69 84 ALA A N 1
ATOM 663 C CA . ALA A 1 84 ? 14.433 -12.461 5.926 1.00 69.69 84 ALA A CA 1
ATOM 664 C C . ALA A 1 84 ? 13.647 -12.911 7.165 1.00 69.69 84 ALA A C 1
ATOM 666 O O . ALA A 1 84 ? 12.934 -13.914 7.157 1.00 69.69 84 ALA A O 1
ATOM 667 N N . THR A 1 85 ? 13.746 -12.130 8.239 1.00 70.44 85 THR A N 1
ATOM 668 C CA . THR A 1 85 ? 12.951 -12.314 9.464 1.00 70.44 85 THR A CA 1
ATOM 669 C C . THR A 1 85 ? 11.499 -11.863 9.312 1.00 70.44 85 THR A C 1
ATOM 671 O O . THR A 1 85 ? 10.671 -12.182 10.162 1.00 70.44 85 THR A O 1
ATOM 674 N N . TYR A 1 86 ? 11.175 -11.143 8.238 1.00 67.62 86 TYR A N 1
ATOM 675 C CA . TYR A 1 86 ? 9.838 -10.656 7.922 1.00 67.62 86 TYR A CA 1
ATOM 676 C C . TYR A 1 86 ? 9.439 -11.067 6.507 1.00 67.62 86 TYR A C 1
ATOM 678 O O . TYR A 1 86 ? 10.272 -11.177 5.609 1.00 67.62 86 TYR A O 1
ATOM 686 N N . THR A 1 87 ? 8.141 -11.302 6.309 1.00 68.94 87 THR A N 1
ATOM 687 C CA . THR A 1 87 ? 7.616 -11.770 5.022 1.00 68.94 87 THR A CA 1
ATOM 688 C C . THR A 1 87 ? 7.242 -10.645 4.063 1.00 68.94 87 THR A C 1
ATOM 690 O O . THR A 1 87 ? 7.018 -10.904 2.886 1.00 68.94 87 THR A O 1
ATOM 693 N N . SER A 1 88 ? 7.121 -9.422 4.576 1.00 70.88 88 SER A N 1
ATOM 694 C CA . SER A 1 88 ? 6.757 -8.207 3.849 1.00 70.88 88 SER A CA 1
ATOM 695 C C . SER A 1 88 ? 7.096 -6.996 4.726 1.00 70.88 88 SER A C 1
ATOM 697 O O . SER A 1 88 ? 7.108 -7.110 5.953 1.00 70.88 88 SER A O 1
ATOM 699 N N . LYS A 1 89 ? 7.382 -5.855 4.097 1.00 71.56 89 LYS A N 1
ATOM 700 C CA . LYS A 1 89 ? 7.476 -4.530 4.719 1.00 71.56 89 LYS A CA 1
ATOM 701 C C . LYS A 1 89 ? 6.112 -3.827 4.807 1.00 71.56 89 LYS A C 1
ATOM 703 O O . LYS A 1 89 ? 6.058 -2.648 5.152 1.00 71.56 89 LYS A O 1
ATOM 708 N N . LEU A 1 90 ? 5.008 -4.513 4.503 1.00 68.81 90 LEU A N 1
ATOM 709 C CA . LEU A 1 90 ? 3.661 -3.954 4.589 1.00 68.81 90 LEU A CA 1
ATOM 710 C C . LEU A 1 90 ? 3.401 -3.408 6.002 1.00 68.81 90 LEU A C 1
ATOM 712 O O . LEU A 1 90 ? 3.509 -4.129 6.991 1.00 68.81 90 LEU A O 1
ATOM 716 N N . GLY A 1 91 ? 3.068 -2.119 6.089 1.00 63.75 91 GLY A N 1
ATOM 717 C CA . GLY A 1 91 ? 2.845 -1.418 7.358 1.00 63.75 91 GLY A CA 1
ATOM 718 C C . GLY A 1 91 ? 4.111 -0.873 8.034 1.00 63.75 91 GLY A C 1
ATOM 719 O O . GLY A 1 91 ? 3.997 -0.115 8.997 1.00 63.75 91 GLY A O 1
ATOM 720 N N . CYS A 1 92 ? 5.313 -1.171 7.528 1.00 69.31 92 CYS A N 1
ATOM 721 C CA . CYS A 1 92 ? 6.550 -0.526 7.969 1.00 69.31 92 CYS A CA 1
ATOM 722 C C . CYS A 1 92 ? 6.664 0.865 7.330 1.00 69.31 92 CYS A C 1
ATOM 724 O O . CYS A 1 92 ? 7.289 1.039 6.284 1.00 69.31 92 CYS A O 1
ATOM 726 N N . PHE A 1 93 ? 6.047 1.871 7.950 1.00 67.31 93 PHE A N 1
ATOM 727 C CA . PHE A 1 93 ? 6.183 3.253 7.500 1.00 67.31 93 PHE A CA 1
ATOM 728 C C . PHE A 1 93 ? 7.555 3.822 7.895 1.00 67.31 93 PHE A C 1
ATOM 730 O O . PHE A 1 93 ? 7.748 4.294 9.013 1.00 67.31 93 PHE A O 1
ATOM 737 N N . ASP A 1 94 ? 8.509 3.786 6.962 1.00 76.12 94 ASP A N 1
ATOM 738 C CA . ASP A 1 94 ? 9.744 4.576 7.011 1.00 76.12 94 ASP A CA 1
ATOM 739 C C . ASP A 1 94 ? 9.782 5.514 5.786 1.00 76.12 94 ASP A C 1
ATOM 741 O O . ASP A 1 94 ? 10.147 5.085 4.682 1.00 76.12 94 ASP A O 1
ATOM 745 N N . PRO A 1 95 ? 9.417 6.801 5.952 1.00 75.19 95 PRO A N 1
ATOM 746 C CA . PRO A 1 95 ? 9.422 7.783 4.867 1.00 75.19 95 PRO A CA 1
ATOM 747 C C . PRO A 1 95 ? 10.782 7.915 4.183 1.00 75.19 95 PRO A C 1
ATOM 749 O O . PRO A 1 95 ? 10.860 8.123 2.971 1.00 75.19 95 PRO A O 1
ATOM 752 N N . ALA A 1 96 ? 11.864 7.794 4.954 1.00 77.50 96 ALA A N 1
ATOM 753 C CA . ALA A 1 96 ? 13.210 7.962 4.444 1.00 77.50 96 ALA A CA 1
ATOM 754 C C . ALA A 1 96 ? 13.642 6.734 3.632 1.00 77.50 96 ALA A C 1
ATOM 756 O O . ALA A 1 96 ? 14.318 6.891 2.614 1.00 77.50 96 ALA A O 1
ATOM 757 N N . ASP A 1 97 ? 13.247 5.523 4.038 1.00 79.25 97 ASP A N 1
ATOM 758 C CA . ASP A 1 97 ? 13.509 4.304 3.259 1.00 79.25 97 ASP A CA 1
ATOM 759 C C . ASP A 1 97 ? 12.735 4.291 1.945 1.00 79.25 97 ASP A C 1
ATOM 761 O O . ASP A 1 97 ? 13.339 4.093 0.887 1.00 79.25 97 ASP A O 1
ATOM 765 N N . ARG A 1 98 ? 11.440 4.628 2.000 1.00 84.00 98 ARG A N 1
ATOM 766 C CA . ARG A 1 98 ? 10.585 4.800 0.820 1.00 84.00 98 ARG A CA 1
ATOM 767 C C . ARG A 1 98 ? 11.223 5.760 -0.182 1.00 84.00 98 ARG A C 1
ATOM 769 O O . ARG A 1 98 ? 11.449 5.403 -1.338 1.00 84.00 98 ARG A O 1
ATOM 776 N N . GLN A 1 99 ? 11.588 6.961 0.270 1.00 83.31 99 GLN A N 1
ATOM 777 C CA . GLN A 1 99 ? 12.136 7.989 -0.612 1.00 83.31 99 GLN A CA 1
ATOM 778 C C . GLN A 1 99 ? 13.520 7.611 -1.162 1.00 83.31 99 GLN A C 1
ATOM 780 O O . GLN A 1 99 ? 13.822 7.904 -2.318 1.00 83.31 99 GLN A O 1
ATOM 785 N N . ARG A 1 100 ? 14.371 6.925 -0.382 1.00 83.56 100 ARG A N 1
ATOM 786 C CA . ARG A 1 100 ? 15.645 6.379 -0.889 1.00 83.56 100 ARG A CA 1
ATOM 787 C C . ARG A 1 100 ? 15.419 5.310 -1.957 1.00 83.56 100 ARG A C 1
ATOM 789 O O . ARG A 1 100 ? 16.146 5.313 -2.949 1.00 83.56 100 ARG A O 1
ATOM 796 N N . GLY A 1 101 ? 14.453 4.415 -1.755 1.00 81.44 101 GLY A N 1
ATOM 797 C CA . GLY A 1 101 ? 14.087 3.366 -2.707 1.00 81.44 101 GLY A CA 1
ATOM 798 C C . GLY A 1 101 ? 13.627 3.953 -4.038 1.00 81.44 101 GLY A C 1
ATOM 799 O O . GLY A 1 101 ? 14.243 3.682 -5.068 1.00 81.44 101 GLY A O 1
ATOM 800 N N . LEU A 1 102 ? 12.637 4.849 -3.995 1.00 83.00 102 LEU A N 1
ATOM 801 C CA . LEU A 1 102 ? 12.130 5.548 -5.180 1.00 83.00 102 LEU A CA 1
ATOM 802 C C . LEU A 1 102 ? 13.230 6.337 -5.894 1.00 83.00 102 LEU A C 1
ATOM 804 O O . LEU A 1 102 ? 13.383 6.231 -7.104 1.00 83.00 102 LEU A O 1
ATOM 808 N N . ARG A 1 103 ? 14.079 7.062 -5.156 1.00 85.06 103 ARG A N 1
ATOM 809 C CA . ARG A 1 103 ? 15.198 7.805 -5.757 1.00 85.06 103 ARG A CA 1
ATOM 810 C C . ARG A 1 103 ? 16.208 6.906 -6.454 1.00 85.06 103 ARG A C 1
ATOM 812 O O . ARG A 1 103 ? 16.738 7.315 -7.478 1.00 85.06 103 ARG A O 1
ATOM 819 N N . LYS A 1 104 ? 16.512 5.720 -5.918 1.00 82.81 104 LYS A N 1
ATOM 820 C CA . LYS A 1 104 ? 17.386 4.752 -6.603 1.00 82.81 104 LYS A CA 1
ATOM 821 C C . LYS A 1 104 ? 16.740 4.263 -7.896 1.00 82.81 104 LYS A C 1
ATOM 823 O O . LYS A 1 104 ? 17.409 4.242 -8.926 1.00 82.81 104 LYS A O 1
ATOM 828 N N . LEU A 1 105 ? 15.450 3.945 -7.828 1.00 79.31 105 LEU A N 1
ATOM 829 C CA . LEU A 1 105 ? 14.649 3.487 -8.958 1.00 79.31 105 LEU A CA 1
ATOM 830 C C . LEU A 1 105 ? 14.542 4.554 -10.058 1.00 79.31 105 LEU A C 1
ATOM 832 O O . LEU A 1 105 ? 14.609 4.241 -11.236 1.00 79.31 105 LEU A O 1
ATOM 836 N N . TRP A 1 106 ? 14.451 5.832 -9.686 1.00 78.50 106 TRP A N 1
ATOM 837 C CA . TRP A 1 106 ? 14.441 6.948 -10.634 1.00 78.50 106 TRP A CA 1
ATOM 838 C C . TRP A 1 106 ? 15.835 7.433 -11.035 1.00 78.50 106 TRP A C 1
ATOM 840 O O . TRP A 1 106 ? 15.972 8.144 -12.020 1.00 78.50 106 TRP A O 1
ATOM 850 N N . ALA A 1 107 ? 16.891 7.097 -10.297 1.00 78.19 107 ALA A N 1
ATOM 851 C CA . ALA A 1 107 ? 18.256 7.450 -10.684 1.00 78.19 107 ALA A CA 1
ATOM 852 C C . ALA A 1 107 ? 18.787 6.527 -11.788 1.00 78.19 107 ALA A C 1
ATOM 854 O O . ALA A 1 107 ? 19.515 6.995 -12.664 1.00 78.19 107 ALA A O 1
ATOM 855 N N . SER A 1 108 ? 18.397 5.247 -11.790 1.00 66.44 108 SER A N 1
ATOM 856 C CA . SER A 1 108 ? 18.731 4.318 -12.882 1.00 66.44 108 SER A CA 1
ATOM 857 C C . SER A 1 108 ? 18.176 4.793 -14.234 1.00 66.44 108 SER A C 1
ATOM 859 O O . SER A 1 108 ? 18.804 4.577 -15.264 1.00 66.44 108 SER A O 1
ATOM 861 N N . VAL A 1 109 ? 17.078 5.553 -14.226 1.00 58.88 109 VAL A N 1
ATOM 862 C CA . VAL A 1 109 ? 16.452 6.192 -15.398 1.00 58.88 109 VAL A CA 1
ATOM 863 C C . VAL A 1 109 ? 17.376 7.147 -16.144 1.00 58.88 109 VAL A C 1
ATOM 865 O O . VAL A 1 109 ? 17.336 7.210 -17.369 1.00 58.88 109 VAL A O 1
ATOM 868 N N . GLY A 1 110 ? 18.185 7.927 -15.424 1.00 53.94 110 GLY A N 1
ATOM 869 C CA . GLY A 1 110 ? 19.040 8.946 -16.037 1.00 53.94 110 GLY A CA 1
ATOM 870 C C . GLY A 1 110 ? 20.288 8.372 -16.711 1.00 53.94 110 GLY A C 1
ATOM 871 O O . GLY A 1 110 ? 20.935 9.069 -17.491 1.00 53.94 110 GLY A O 1
ATOM 872 N N . ALA A 1 111 ? 20.642 7.120 -16.409 1.00 52.84 111 ALA A N 1
ATOM 873 C CA . ALA A 1 111 ? 21.867 6.484 -16.883 1.00 52.84 111 ALA A CA 1
ATOM 874 C C . ALA A 1 111 ? 21.691 5.731 -18.213 1.00 52.84 111 ALA A C 1
ATOM 876 O O . ALA A 1 111 ? 22.660 5.591 -18.953 1.00 52.84 111 ALA A O 1
ATOM 877 N N . THR A 1 112 ? 20.475 5.291 -18.548 1.00 52.97 112 THR A N 1
ATOM 878 C CA . THR A 1 112 ? 20.196 4.465 -19.743 1.00 52.97 112 THR A CA 1
ATOM 879 C C . THR A 1 112 ? 19.874 5.286 -21.003 1.00 52.97 112 THR A C 1
ATOM 881 O O . THR A 1 112 ? 19.525 4.722 -22.034 1.00 52.97 112 THR A O 1
ATOM 884 N N . GLY A 1 113 ? 19.975 6.620 -20.931 1.00 52.34 113 GLY A N 1
ATOM 885 C CA . GLY A 1 113 ? 19.620 7.560 -22.003 1.00 52.34 113 GLY A CA 1
ATOM 886 C C . GLY A 1 113 ? 20.793 8.310 -22.649 1.00 52.34 113 GLY A C 1
ATOM 887 O O . GLY A 1 113 ? 20.616 9.468 -23.028 1.00 52.34 113 GLY A O 1
ATOM 888 N N . LYS A 1 114 ? 21.983 7.705 -22.755 1.00 36.75 114 LYS A N 1
ATOM 889 C CA . LYS A 1 114 ? 23.094 8.228 -23.571 1.00 36.75 114 LYS A CA 1
ATOM 890 C C . LYS A 1 114 ? 23.609 7.189 -24.550 1.00 36.75 114 LYS A C 1
ATOM 892 O O . LYS A 1 114 ? 23.747 6.023 -24.127 1.00 36.75 114 LYS A O 1
#